Protein AF-A0A165Y398-F1 (afdb_monomer_lite)

Secondary structure (DSSP, 8-state):
----GGGGSS---SS---SS-HHHHHHHHHHHHSTT--HHHHHHHHT--HHHHHHHB-TTSPBPHHHHHHHT-S----TT---

Structure (mmCIF, N/CA/C/O backbone):
data_AF-A0A165Y398-F1
#
_entry.id   AF-A0A165Y398-F1
#
loop_
_atom_site.group_PDB
_atom_site.id
_atom_site.type_symbol
_atom_site.label_atom_id
_atom_site.label_alt_id
_atom_site.label_comp_id
_atom_site.label_asym_id
_atom_site.label_entity_id
_atom_site.label_seq_id
_atom_site.pdbx_PDB_ins_code
_atom_site.Cartn_x
_atom_site.Cartn_y
_atom_site.Cartn_z
_atom_site.occupancy
_atom_site.B_iso_or_equiv
_atom_site.auth_seq_id
_atom_site.auth_comp_id
_atom_site.auth_asym_id
_atom_site.auth_atom_id
_atom_site.pdbx_PDB_model_num
ATOM 1 N N . MET A 1 1 ? 7.213 34.272 -23.340 1.00 40.91 1 MET A N 1
ATOM 2 C CA . MET A 1 1 ? 6.131 33.334 -23.707 1.00 40.91 1 MET A CA 1
ATOM 3 C C . MET A 1 1 ? 6.663 31.912 -23.646 1.00 40.91 1 MET A C 1
ATOM 5 O O . MET A 1 1 ? 7.806 31.727 -24.029 1.00 40.91 1 MET A O 1
ATOM 9 N N . ALA A 1 2 ? 5.835 30.990 -23.134 1.00 46.53 2 ALA A N 1
ATOM 10 C CA . ALA A 1 2 ? 5.738 29.555 -23.447 1.00 46.53 2 ALA A CA 1
ATOM 11 C C . ALA A 1 2 ? 7.044 28.790 -23.765 1.00 46.53 2 ALA A C 1
ATOM 13 O O . ALA A 1 2 ? 7.700 29.045 -24.758 1.00 46.53 2 ALA A O 1
ATOM 14 N N . GLY A 1 3 ? 7.452 27.759 -23.039 1.00 46.75 3 GLY A N 1
ATOM 15 C CA . GLY A 1 3 ? 6.665 26.806 -22.271 1.00 46.75 3 GLY A CA 1
ATOM 16 C C . GLY A 1 3 ? 7.301 25.420 -22.446 1.00 46.75 3 GLY A C 1
ATOM 17 O O . GLY A 1 3 ? 7.885 25.122 -23.483 1.00 46.75 3 GLY A O 1
ATOM 18 N N . LEU A 1 4 ? 7.173 24.568 -21.426 1.00 51.44 4 LEU A N 1
ATOM 19 C CA . LEU A 1 4 ? 7.293 23.101 -21.519 1.00 51.44 4 LEU A CA 1
ATOM 20 C C . LEU A 1 4 ? 8.694 22.457 -21.631 1.00 51.44 4 LEU A C 1
ATOM 22 O O . LEU A 1 4 ? 8.778 21.257 -21.891 1.00 51.44 4 LEU A O 1
ATOM 26 N N . ALA A 1 5 ? 9.796 23.149 -21.325 1.00 48.66 5 ALA A N 1
ATOM 27 C CA . ALA A 1 5 ? 11.095 22.468 -21.162 1.00 48.66 5 ALA A CA 1
ATOM 28 C C . ALA A 1 5 ? 11.163 21.574 -19.897 1.00 48.66 5 ALA A C 1
ATOM 30 O O . ALA A 1 5 ? 11.978 20.659 -19.822 1.00 48.66 5 ALA A O 1
ATOM 31 N N . ALA A 1 6 ? 10.263 21.777 -18.927 1.00 47.75 6 ALA A N 1
ATOM 32 C CA . ALA A 1 6 ? 10.233 21.037 -17.660 1.00 47.75 6 ALA A CA 1
ATOM 33 C C . ALA A 1 6 ? 9.508 19.673 -17.721 1.00 47.75 6 ALA A C 1
ATOM 35 O O . ALA A 1 6 ? 9.518 18.925 -16.746 1.00 47.75 6 ALA A O 1
ATOM 36 N N . ALA A 1 7 ? 8.880 19.317 -18.847 1.00 48.19 7 ALA A N 1
ATOM 37 C CA . ALA A 1 7 ? 7.994 18.149 -18.922 1.00 48.19 7 ALA A CA 1
ATOM 38 C C . ALA A 1 7 ? 8.679 16.837 -19.368 1.00 48.19 7 ALA A C 1
ATOM 40 O O . ALA A 1 7 ? 8.003 15.822 -19.528 1.00 48.19 7 ALA A O 1
ATOM 41 N N . ARG A 1 8 ? 10.005 16.819 -19.582 1.00 50.47 8 ARG A N 1
ATOM 42 C CA . ARG A 1 8 ? 10.732 15.639 -20.108 1.00 50.47 8 ARG A CA 1
ATOM 43 C C . ARG A 1 8 ? 11.744 15.021 -19.136 1.00 50.47 8 ARG A C 1
ATOM 45 O O . ARG A 1 8 ? 12.623 14.279 -19.557 1.00 50.47 8 ARG A O 1
ATOM 52 N N . THR A 1 9 ? 11.629 15.276 -17.834 1.00 48.78 9 THR A N 1
ATOM 53 C CA . THR A 1 9 ? 12.688 14.906 -16.870 1.00 48.78 9 THR A CA 1
ATOM 54 C C . THR A 1 9 ? 12.598 13.486 -16.308 1.00 48.78 9 THR A C 1
ATOM 56 O O . THR A 1 9 ? 13.368 13.138 -15.421 1.00 48.78 9 THR A O 1
ATOM 59 N N . ARG A 1 10 ? 11.725 12.598 -16.799 1.00 53.69 10 ARG A N 1
ATOM 60 C CA . ARG A 1 10 ? 11.798 11.170 -16.425 1.00 53.69 10 ARG A CA 1
ATOM 61 C C . ARG A 1 10 ? 11.485 10.291 -17.619 1.00 53.69 10 ARG A C 1
ATOM 63 O O . ARG A 1 10 ? 10.364 9.819 -17.781 1.00 53.69 10 ARG A O 1
ATOM 70 N N . GLY A 1 11 ? 12.500 10.108 -18.462 1.00 48.69 11 GLY A N 1
ATOM 71 C CA . GLY A 1 11 ? 12.481 9.142 -19.551 1.00 48.69 11 GLY A CA 1
ATOM 72 C C . GLY A 1 11 ? 11.833 7.830 -19.109 1.00 48.69 11 GLY A C 1
ATOM 73 O O . GLY A 1 11 ? 12.183 7.254 -18.074 1.00 48.69 11 GLY A O 1
ATOM 74 N N . ARG A 1 12 ? 10.852 7.377 -19.891 1.00 54.66 12 ARG A N 1
ATOM 75 C CA . ARG A 1 12 ? 10.294 6.033 -19.770 1.00 54.66 12 ARG A CA 1
ATOM 76 C C . ARG A 1 12 ? 11.438 5.050 -20.008 1.00 54.66 12 ARG A C 1
ATOM 78 O O . ARG A 1 12 ? 11.861 4.857 -21.143 1.00 54.66 12 ARG A O 1
ATOM 85 N N . LYS A 1 13 ? 11.960 4.449 -18.937 1.00 52.34 13 LYS A N 1
ATOM 86 C CA . LYS A 1 13 ? 12.807 3.259 -19.055 1.00 52.34 13 LYS A CA 1
ATOM 87 C C . LYS A 1 13 ? 11.938 2.154 -19.653 1.00 52.34 13 LYS A C 1
ATOM 89 O O . LYS A 1 13 ? 10.960 1.756 -19.025 1.00 52.34 13 LYS A O 1
ATOM 94 N N . GLY A 1 14 ? 12.265 1.732 -20.873 1.00 45.41 14 GLY A N 1
ATOM 95 C CA . GLY A 1 14 ? 11.607 0.622 -21.556 1.00 45.41 14 GLY A CA 1
ATOM 96 C C . GLY A 1 14 ? 11.583 -0.624 -20.669 1.00 45.41 14 GLY A C 1
ATOM 97 O O . GLY A 1 14 ? 12.606 -1.012 -20.107 1.00 45.41 14 GLY A O 1
ATOM 98 N N . GLY A 1 15 ? 10.386 -1.187 -20.504 1.00 58.22 15 GLY A N 1
ATOM 99 C CA . GLY A 1 15 ? 10.064 -2.301 -19.611 1.00 58.22 15 GLY A CA 1
ATOM 100 C C . GLY A 1 15 ? 8.734 -2.064 -18.886 1.00 58.22 15 GLY A C 1
ATOM 101 O O . GLY A 1 15 ? 8.300 -0.921 -18.740 1.00 58.22 15 GLY A O 1
ATOM 102 N N . ARG A 1 16 ? 8.063 -3.133 -18.429 1.00 51.56 16 ARG A N 1
ATOM 103 C CA . ARG A 1 16 ? 6.844 -3.031 -17.605 1.00 51.56 16 ARG A CA 1
ATOM 104 C C . ARG A 1 16 ? 7.203 -2.318 -16.300 1.00 51.56 16 ARG A C 1
ATOM 106 O O . ARG A 1 16 ? 7.740 -2.940 -15.385 1.00 51.56 16 ARG A O 1
ATOM 113 N N . GLN A 1 17 ? 6.947 -1.012 -16.226 1.00 57.97 17 GLN A N 1
ATOM 114 C CA . GLN A 1 17 ? 7.050 -0.274 -14.974 1.00 57.97 17 GLN A CA 1
ATOM 115 C C . GLN A 1 17 ? 6.112 -0.950 -13.975 1.00 57.97 17 GLN A C 1
ATOM 117 O O . GLN A 1 17 ? 4.940 -1.183 -14.272 1.00 57.97 17 GLN A O 1
ATOM 122 N N . PHE A 1 18 ? 6.645 -1.344 -12.820 1.00 63.06 18 PHE A N 1
ATOM 123 C CA . PHE A 1 18 ? 5.802 -1.809 -11.730 1.00 63.06 18 PHE A CA 1
ATOM 124 C C . PHE A 1 18 ? 4.786 -0.707 -11.415 1.00 63.06 18 PHE A C 1
ATOM 126 O O . PHE A 1 18 ? 5.167 0.455 -11.299 1.00 63.06 18 PHE A O 1
ATOM 133 N N . GLU A 1 19 ? 3.509 -1.079 -11.292 1.00 71.50 19 GLU A N 1
ATOM 134 C CA . GLU A 1 19 ? 2.395 -0.138 -11.077 1.00 71.50 19 GLU A CA 1
ATOM 135 C C . GLU A 1 19 ? 2.549 0.664 -9.768 1.00 71.50 19 GLU A C 1
ATOM 137 O O . GLU A 1 19 ? 1.914 1.698 -9.599 1.00 71.50 19 GLU A O 1
ATOM 142 N N . LEU A 1 20 ? 3.419 0.208 -8.860 1.00 80.25 20 LEU A N 1
ATOM 143 C CA . LEU A 1 20 ? 3.692 0.802 -7.557 1.00 80.25 20 LEU A CA 1
ATOM 144 C C . LEU A 1 20 ? 5.197 0.978 -7.315 1.00 80.25 20 LEU A C 1
ATOM 146 O O . LEU A 1 20 ? 6.001 0.072 -7.555 1.00 80.25 20 LEU A O 1
ATOM 150 N N . THR A 1 21 ? 5.571 2.138 -6.775 1.00 86.44 21 THR A N 1
ATOM 151 C CA . THR A 1 21 ? 6.932 2.441 -6.309 1.00 86.44 21 THR A CA 1
ATOM 152 C C . THR A 1 21 ? 7.182 1.912 -4.895 1.00 86.44 21 THR A C 1
ATOM 154 O O . THR A 1 21 ? 6.253 1.671 -4.126 1.00 86.44 21 THR A O 1
ATOM 157 N N . LYS A 1 22 ? 8.458 1.789 -4.504 1.00 88.00 22 LYS A N 1
ATOM 158 C CA . LYS A 1 22 ? 8.858 1.352 -3.152 1.00 88.00 22 LYS A CA 1
ATOM 159 C C . LYS A 1 22 ? 8.189 2.164 -2.035 1.00 88.00 22 LYS A C 1
ATOM 161 O O . LYS A 1 22 ? 7.724 1.586 -1.058 1.00 88.00 22 LYS A O 1
ATOM 166 N N . ASN A 1 23 ? 8.123 3.486 -2.193 1.00 86.69 23 ASN A N 1
ATOM 167 C CA . ASN A 1 23 ? 7.533 4.376 -1.193 1.00 86.69 23 ASN A CA 1
ATOM 168 C C . ASN A 1 23 ? 6.024 4.159 -1.081 1.00 86.69 23 ASN A C 1
ATOM 170 O O . ASN A 1 23 ? 5.509 4.035 0.024 1.00 86.69 23 ASN A O 1
ATOM 174 N N . GLN A 1 24 ? 5.333 4.035 -2.218 1.00 88.06 24 GLN A N 1
ATOM 175 C CA . GLN A 1 24 ? 3.896 3.766 -2.229 1.00 88.06 24 GLN A CA 1
ATOM 176 C C . GLN A 1 24 ? 3.564 2.403 -1.613 1.00 88.06 24 GLN A C 1
ATOM 178 O O . GLN A 1 24 ? 2.554 2.284 -0.936 1.00 88.06 24 GLN A O 1
ATOM 183 N N . ILE A 1 25 ? 4.416 1.388 -1.793 1.00 89.12 25 ILE A N 1
ATOM 184 C CA . ILE A 1 25 ? 4.221 0.072 -1.167 1.00 89.12 25 ILE A CA 1
ATOM 185 C C . ILE A 1 25 ? 4.334 0.168 0.356 1.00 89.12 25 ILE A C 1
ATOM 187 O O . ILE A 1 25 ? 3.496 -0.391 1.051 1.00 89.12 25 ILE A O 1
ATOM 191 N N . ARG A 1 26 ? 5.336 0.885 0.878 1.00 88.94 26 ARG A N 1
ATOM 192 C CA . ARG A 1 26 ? 5.495 1.084 2.329 1.00 88.94 26 ARG A CA 1
ATOM 193 C C . ARG A 1 26 ? 4.341 1.887 2.928 1.00 88.94 26 ARG A C 1
ATOM 195 O O . ARG A 1 26 ? 3.856 1.538 3.995 1.00 88.94 26 ARG A O 1
ATOM 202 N N . LEU A 1 27 ? 3.877 2.919 2.223 1.00 88.81 27 LEU A N 1
ATOM 203 C CA . LEU A 1 27 ? 2.701 3.687 2.630 1.00 88.81 27 LEU A CA 1
ATOM 204 C C . LEU A 1 27 ? 1.441 2.815 2.626 1.00 88.81 27 LEU A C 1
ATOM 206 O O . LEU A 1 27 ? 0.682 2.811 3.584 1.00 88.81 27 LEU A O 1
ATOM 210 N N . ALA A 1 28 ? 1.237 2.034 1.565 1.00 89.50 28 ALA A N 1
ATOM 211 C CA . ALA A 1 28 ? 0.126 1.099 1.471 1.00 89.50 28 ALA A CA 1
ATOM 212 C C . ALA A 1 28 ? 0.175 0.030 2.570 1.00 89.50 28 ALA A C 1
ATOM 214 O O . ALA A 1 28 ? -0.868 -0.360 3.079 1.00 89.50 28 ALA A O 1
ATOM 215 N N . GLN A 1 29 ? 1.372 -0.432 2.939 1.00 89.56 29 GLN A N 1
ATOM 216 C CA . GLN A 1 29 ? 1.594 -1.382 4.024 1.00 89.56 29 GLN A CA 1
ATOM 217 C C . GLN A 1 29 ? 1.134 -0.818 5.369 1.00 89.56 29 GLN A C 1
ATOM 219 O O . GLN A 1 29 ? 0.317 -1.450 6.036 1.00 89.56 29 GLN A O 1
ATOM 224 N N . SER A 1 30 ? 1.619 0.368 5.751 1.00 88.56 30 SER A N 1
ATOM 225 C CA . SER A 1 30 ? 1.233 1.003 7.015 1.00 88.56 30 SER A CA 1
ATOM 226 C C . SER A 1 30 ? -0.247 1.376 7.031 1.00 88.56 30 SER A C 1
ATOM 228 O O . SER A 1 30 ? -0.928 1.144 8.024 1.00 88.56 30 SER A O 1
ATOM 230 N N . ALA A 1 31 ? -0.767 1.882 5.913 1.00 88.19 31 ALA A N 1
ATOM 231 C CA . ALA A 1 31 ? -2.175 2.219 5.784 1.00 88.19 31 ALA A CA 1
ATOM 232 C C . ALA A 1 31 ? -3.058 0.966 5.923 1.00 88.19 31 ALA A C 1
ATOM 234 O O . ALA A 1 31 ? -4.006 0.980 6.695 1.00 88.19 31 ALA A O 1
ATOM 235 N N . MET A 1 32 ? -2.723 -0.150 5.270 1.00 86.56 32 MET A N 1
ATOM 236 C CA . MET A 1 32 ? -3.482 -1.407 5.381 1.00 86.56 32 MET A CA 1
ATOM 237 C C . MET A 1 32 ? -3.392 -2.077 6.756 1.00 86.56 32 MET A C 1
ATOM 239 O O . MET A 1 32 ? -4.289 -2.832 7.116 1.00 86.56 32 MET A O 1
ATOM 243 N N . ALA A 1 33 ? -2.322 -1.836 7.515 1.00 84.62 33 ALA A N 1
ATOM 244 C CA . ALA A 1 33 ? -2.208 -2.333 8.885 1.00 84.62 33 ALA A CA 1
ATOM 245 C C . ALA A 1 33 ? -3.161 -1.600 9.851 1.00 84.62 33 ALA A C 1
ATOM 247 O O . ALA A 1 33 ? -3.583 -2.171 10.858 1.00 84.62 33 ALA A O 1
ATOM 248 N N . ASN A 1 34 ? -3.540 -0.359 9.531 1.00 83.81 34 ASN A N 1
ATOM 249 C CA . ASN A 1 34 ? -4.505 0.413 10.306 1.00 83.81 34 ASN A CA 1
ATOM 250 C C . ASN A 1 34 ? -5.940 0.018 9.925 1.00 83.81 34 ASN A C 1
ATOM 252 O O . ASN A 1 34 ? -6.333 0.109 8.761 1.00 83.81 34 ASN A O 1
ATOM 256 N N . ARG A 1 35 ? -6.755 -0.369 10.917 1.00 73.75 35 ARG A N 1
ATOM 257 C CA . ARG A 1 35 ? -8.152 -0.798 10.697 1.00 73.75 35 ARG A CA 1
ATOM 258 C C . ARG A 1 35 ? -9.079 0.321 10.212 1.00 73.75 35 ARG A C 1
ATOM 260 O O . ARG A 1 35 ? -10.088 0.014 9.586 1.00 73.75 35 ARG A O 1
ATOM 267 N N . ASP A 1 36 ? -8.721 1.579 10.455 1.00 80.81 36 ASP A N 1
ATOM 268 C CA . ASP A 1 36 ? -9.520 2.750 10.067 1.00 80.81 36 ASP A CA 1
ATOM 269 C C . ASP A 1 36 ? -9.246 3.228 8.631 1.00 80.81 36 ASP A C 1
ATOM 271 O O . ASP A 1 36 ? -9.872 4.170 8.144 1.00 80.81 36 ASP A O 1
ATOM 275 N N . THR A 1 37 ? -8.310 2.595 7.918 1.00 82.06 37 THR A N 1
ATOM 276 C CA . THR A 1 37 ? -7.964 3.013 6.559 1.00 82.06 37 THR A CA 1
ATOM 277 C C . THR A 1 37 ? -9.027 2.584 5.555 1.00 82.06 37 THR A C 1
ATOM 279 O O . THR A 1 37 ? -9.253 1.400 5.298 1.00 82.06 37 THR A O 1
ATOM 282 N N . SER A 1 38 ? -9.599 3.568 4.864 1.00 88.69 38 SER A N 1
ATOM 283 C CA . SER A 1 38 ? -10.420 3.335 3.679 1.00 88.69 38 SER A CA 1
ATOM 284 C C . SER A 1 38 ? -9.551 2.894 2.498 1.00 88.69 38 SER A C 1
ATOM 286 O O . SER A 1 38 ? -8.829 3.683 1.886 1.00 88.69 38 SER A O 1
ATOM 288 N N . VAL A 1 39 ? -9.666 1.618 2.119 1.00 88.25 39 VAL A N 1
ATOM 289 C CA . VAL A 1 39 ? -9.001 1.056 0.928 1.00 88.25 39 VAL A CA 1
ATOM 290 C C . VAL A 1 39 ? -9.356 1.840 -0.339 1.00 88.25 39 VAL A C 1
ATOM 292 O O . VAL A 1 39 ? -8.529 1.993 -1.235 1.00 88.25 39 VAL A O 1
ATOM 295 N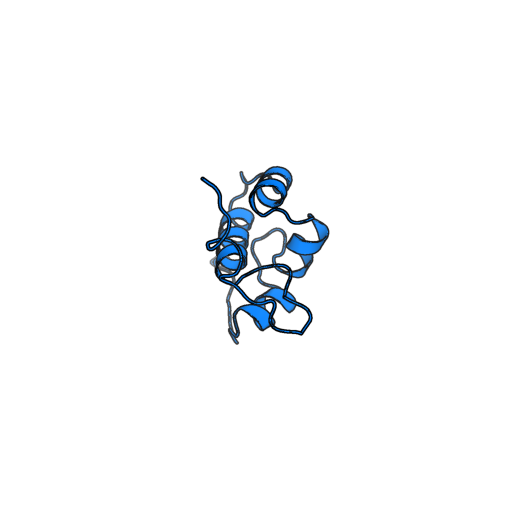 N . ALA A 1 40 ? -10.594 2.332 -0.431 1.00 87.94 40 ALA A N 1
ATOM 296 C CA . ALA A 1 40 ? -11.061 3.077 -1.592 1.00 87.94 40 ALA A CA 1
ATOM 297 C C . ALA A 1 40 ? -10.336 4.420 -1.738 1.00 87.94 40 ALA A C 1
ATOM 299 O O . ALA A 1 40 ? -9.927 4.760 -2.849 1.00 87.94 40 ALA A O 1
ATOM 300 N N . ASP A 1 41 ? -10.148 5.143 -0.637 1.00 89.50 41 ASP A N 1
ATOM 301 C CA . ASP A 1 41 ? -9.490 6.450 -0.655 1.00 89.50 41 ASP A CA 1
ATOM 302 C C . ASP A 1 41 ? -7.978 6.308 -0.802 1.00 89.50 41 ASP A C 1
ATOM 304 O O . ASP A 1 41 ? -7.389 7.008 -1.620 1.00 89.50 41 ASP A O 1
ATOM 308 N N . LEU A 1 42 ? -7.377 5.294 -0.171 1.00 88.62 42 LEU A N 1
ATOM 309 C CA . LEU A 1 42 ? -5.977 4.931 -0.396 1.00 88.62 42 LEU A CA 1
ATOM 310 C C . LEU A 1 42 ? -5.701 4.622 -1.877 1.00 88.62 42 LEU A C 1
ATOM 312 O O . LEU A 1 42 ? -4.718 5.089 -2.448 1.00 88.62 42 LEU A O 1
ATOM 316 N N . CYS A 1 43 ? -6.579 3.859 -2.536 1.00 88.88 43 CYS A N 1
ATOM 317 C CA . CYS A 1 43 ? -6.471 3.599 -3.973 1.00 88.88 43 CYS A CA 1
ATOM 318 C C . CYS A 1 43 ? -6.581 4.876 -4.816 1.00 88.88 43 CYS A C 1
ATOM 320 O O . CYS A 1 43 ? -5.838 5.020 -5.787 1.00 88.88 43 CYS A O 1
ATOM 322 N N . ARG A 1 44 ? -7.488 5.794 -4.458 1.00 87.75 44 ARG A N 1
ATOM 323 C CA . ARG A 1 44 ? -7.664 7.079 -5.154 1.00 87.75 44 ARG A CA 1
ATOM 324 C C . ARG A 1 44 ? -6.439 7.973 -5.004 1.00 87.75 44 ARG A C 1
ATOM 326 O O . ARG A 1 44 ? -5.968 8.503 -6.003 1.00 87.75 44 ARG A O 1
ATOM 333 N N . GLU A 1 45 ? -5.904 8.085 -3.793 1.00 87.25 45 GLU A N 1
ATOM 334 C CA . GLU A 1 45 ? -4.712 8.880 -3.490 1.00 87.25 45 GLU A CA 1
ATOM 335 C C . GLU A 1 45 ? -3.473 8.335 -4.211 1.00 87.25 45 GLU A C 1
ATOM 337 O O . GLU A 1 45 ? -2.693 9.084 -4.798 1.00 87.25 45 GLU A O 1
ATOM 342 N N . LEU A 1 46 ? -3.324 7.009 -4.239 1.00 85.06 46 LEU A N 1
ATOM 343 C CA . LEU A 1 46 ? -2.232 6.341 -4.943 1.00 85.06 46 LEU A CA 1
ATOM 344 C C . LEU A 1 46 ? -2.429 6.277 -6.467 1.00 85.06 46 LEU A C 1
ATOM 346 O O . LEU A 1 46 ? -1.481 5.937 -7.177 1.00 85.06 46 LEU A O 1
ATOM 350 N N . GLY A 1 47 ? -3.630 6.574 -6.973 1.00 86.31 47 GLY A N 1
ATOM 351 C CA . GLY A 1 47 ? -3.971 6.483 -8.394 1.00 86.31 47 GLY A CA 1
ATOM 352 C C . GLY A 1 47 ? -3.975 5.050 -8.941 1.00 86.31 47 GLY A C 1
ATOM 353 O O . GLY A 1 47 ? -3.679 4.840 -10.116 1.00 86.31 47 GLY A O 1
ATOM 354 N N . ILE A 1 48 ? -4.276 4.056 -8.101 1.00 87.69 48 ILE A N 1
ATOM 355 C CA 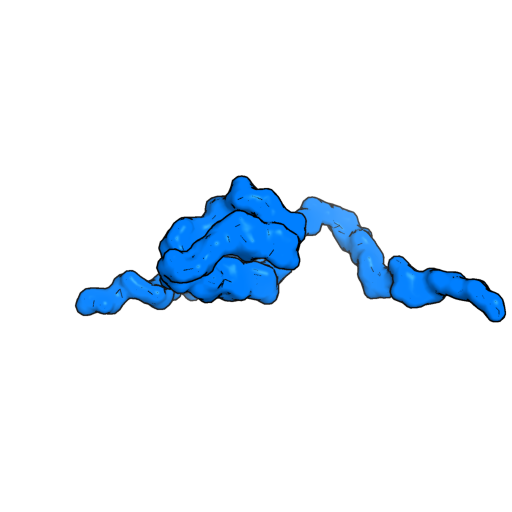. ILE A 1 48 ? -4.263 2.630 -8.464 1.00 87.69 48 ILE A CA 1
ATOM 356 C C . ILE A 1 48 ? -5.626 1.974 -8.254 1.00 87.69 48 ILE A C 1
ATOM 358 O O . ILE A 1 48 ? -6.477 2.448 -7.506 1.00 87.69 48 ILE A O 1
ATOM 362 N N . SER A 1 49 ? -5.818 0.809 -8.869 1.00 89.44 49 SER A N 1
ATOM 363 C CA . SER A 1 49 ? -6.987 -0.025 -8.591 1.00 89.44 49 SER A CA 1
ATOM 364 C C . SER A 1 49 ? -6.823 -0.818 -7.286 1.00 89.44 49 SER A C 1
ATOM 366 O O . SER A 1 49 ? -5.707 -1.137 -6.866 1.00 89.44 49 SER A O 1
ATOM 368 N N . ARG A 1 50 ? -7.944 -1.241 -6.684 1.00 89.94 50 ARG A N 1
ATOM 369 C CA . ARG A 1 50 ? -7.932 -2.178 -5.541 1.00 89.94 50 ARG A CA 1
ATOM 370 C C . ARG A 1 50 ? -7.258 -3.502 -5.904 1.00 89.94 50 ARG A C 1
ATOM 372 O O . ARG A 1 50 ? -6.539 -4.076 -5.094 1.00 89.94 50 ARG A O 1
ATOM 379 N N . ALA A 1 51 ? -7.448 -3.964 -7.141 1.00 90.50 51 ALA A N 1
ATOM 380 C CA . ALA A 1 51 ? -6.813 -5.178 -7.643 1.00 90.50 51 ALA A CA 1
ATOM 381 C C . ALA A 1 51 ? -5.283 -5.043 -7.679 1.00 90.50 51 ALA A C 1
ATOM 383 O O . ALA A 1 51 ? -4.576 -5.966 -7.278 1.00 90.50 51 ALA A O 1
ATOM 384 N N . THR A 1 52 ? -4.770 -3.888 -8.111 1.00 90.31 52 THR A N 1
ATOM 385 C CA . THR A 1 52 ? -3.340 -3.567 -8.053 1.00 90.31 52 THR A CA 1
ATOM 386 C C . THR A 1 52 ? -2.861 -3.567 -6.610 1.00 90.31 52 THR A C 1
ATOM 388 O O . THR A 1 52 ? -1.904 -4.264 -6.298 1.00 90.31 52 THR A O 1
ATOM 391 N N . LEU A 1 53 ? -3.555 -2.872 -5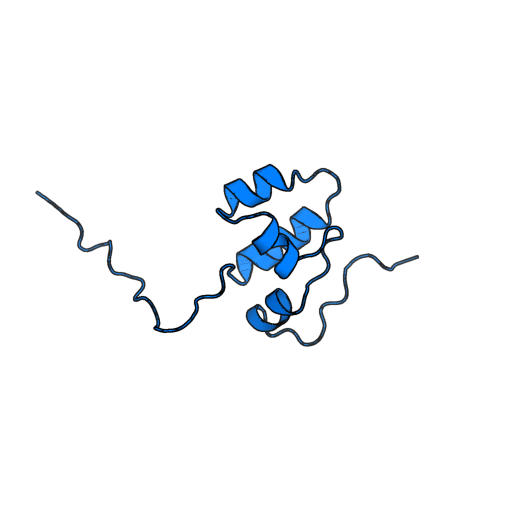.709 1.00 90.06 53 LEU A N 1
ATOM 392 C CA . LEU A 1 53 ? -3.182 -2.814 -4.299 1.00 90.06 53 LEU A CA 1
ATOM 393 C C . LEU A 1 53 ? -3.073 -4.216 -3.673 1.00 90.06 53 LEU A C 1
ATOM 395 O O . LEU A 1 53 ? -2.021 -4.556 -3.138 1.00 90.06 53 LEU A O 1
ATOM 399 N N . TYR A 1 54 ? -4.076 -5.079 -3.865 1.00 91.75 54 TYR A N 1
ATOM 400 C CA . TYR A 1 54 ? -4.084 -6.449 -3.329 1.00 91.75 54 TYR A CA 1
ATOM 401 C C . TYR A 1 54 ? -3.074 -7.416 -3.964 1.00 91.75 54 TYR A C 1
ATOM 403 O O . TYR A 1 54 ? -2.776 -8.470 -3.393 1.00 91.75 54 TYR A O 1
ATOM 411 N N . ARG A 1 55 ? -2.514 -7.095 -5.136 1.00 90.19 55 ARG A N 1
ATOM 412 C CA . ARG A 1 55 ? -1.376 -7.851 -5.693 1.00 90.19 55 ARG A CA 1
ATOM 413 C C . ARG A 1 55 ? -0.087 -7.580 -4.918 1.00 90.19 55 ARG A C 1
ATOM 415 O O . ARG A 1 55 ? 0.781 -8.449 -4.885 1.00 90.19 55 ARG A O 1
ATOM 422 N N . TYR A 1 56 ? 0.029 -6.404 -4.302 1.00 90.69 56 TYR A N 1
ATOM 423 C CA . TYR A 1 56 ? 1.225 -5.945 -3.596 1.00 90.69 56 TYR A CA 1
ATOM 424 C C . TYR A 1 56 ? 1.104 -6.084 -2.076 1.00 90.69 56 TYR A C 1
ATOM 426 O O . TYR A 1 56 ? 2.030 -6.590 -1.446 1.00 90.69 56 TYR A O 1
ATOM 434 N N . VAL A 1 57 ? -0.024 -5.681 -1.494 1.00 90.81 57 VAL A N 1
ATOM 435 C CA . VAL A 1 57 ? -0.254 -5.642 -0.045 1.00 90.81 57 VAL A CA 1
ATOM 436 C C . VAL A 1 57 ? -1.584 -6.320 0.266 1.00 90.81 57 VAL A C 1
ATOM 438 O O . VAL A 1 57 ? -2.596 -6.032 -0.365 1.00 90.81 57 VAL A O 1
ATOM 441 N N . GLY A 1 58 ? -1.592 -7.259 1.207 1.00 88.12 58 GLY A N 1
ATOM 442 C CA . GLY A 1 58 ? -2.829 -7.888 1.661 1.00 88.12 58 GLY A CA 1
ATOM 443 C C . GLY A 1 58 ? -3.617 -7.021 2.655 1.00 88.12 58 GLY A C 1
ATOM 444 O O . GLY A 1 58 ? -3.115 -6.005 3.129 1.00 88.12 58 GLY A O 1
ATOM 445 N N . PRO A 1 59 ? -4.850 -7.426 3.000 1.00 82.81 59 PRO A N 1
ATOM 446 C CA . PRO A 1 59 ? -5.748 -6.653 3.865 1.00 82.81 59 PRO A CA 1
ATOM 447 C C . PRO A 1 59 ? -5.272 -6.492 5.319 1.00 82.81 59 PRO A C 1
ATOM 449 O O . PRO A 1 59 ? -5.874 -5.723 6.050 1.00 82.81 59 PRO A O 1
ATOM 452 N N . ALA A 1 60 ? -4.225 -7.206 5.744 1.0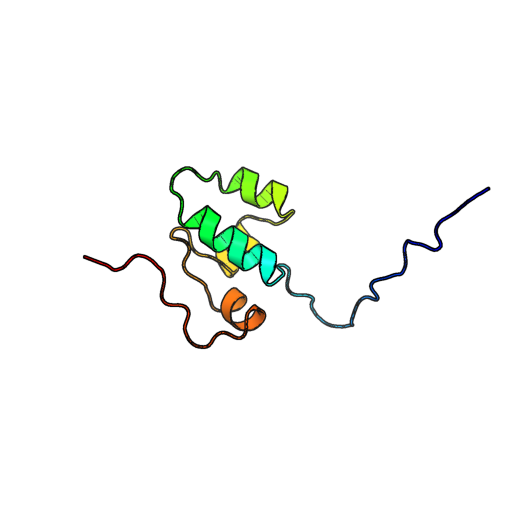0 81.81 60 ALA A N 1
ATOM 453 C CA . ALA A 1 60 ? -3.599 -7.054 7.059 1.00 81.81 60 ALA A CA 1
ATOM 454 C C . ALA A 1 60 ? -2.229 -6.346 6.972 1.00 81.81 60 ALA A C 1
ATOM 456 O O . ALA A 1 60 ? -1.420 -6.445 7.889 1.00 81.81 60 ALA A O 1
ATOM 457 N N . GLY A 1 61 ? -1.916 -5.695 5.844 1.00 84.50 61 GLY A N 1
ATOM 458 C CA . GLY A 1 61 ? -0.616 -5.053 5.625 1.00 84.50 61 GLY A CA 1
ATOM 459 C C . GLY A 1 61 ? 0.515 -6.026 5.267 1.00 84.50 61 GLY A C 1
ATOM 460 O O . GLY A 1 61 ? 1.682 -5.652 5.273 1.00 84.50 61 GLY A O 1
ATOM 461 N N . GLN A 1 62 ? 0.225 -7.284 4.929 1.00 87.19 62 GLN A N 1
ATOM 462 C CA . GLN A 1 62 ? 1.259 -8.249 4.549 1.00 87.19 62 GLN A CA 1
ATOM 463 C C . GLN A 1 62 ? 1.787 -8.002 3.127 1.00 87.19 62 GLN A C 1
AT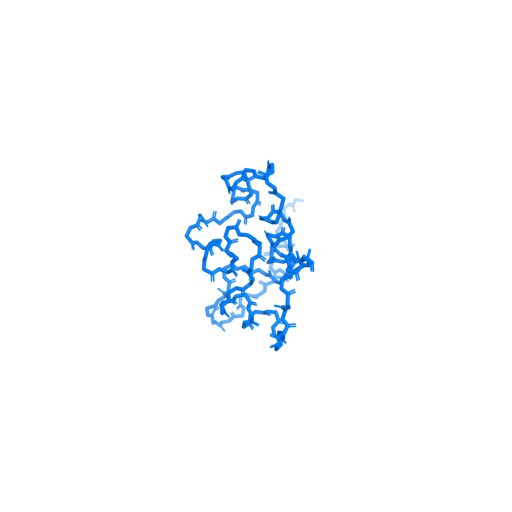OM 465 O O . GLN A 1 62 ? 1.012 -7.919 2.169 1.00 87.19 62 GLN A O 1
ATOM 470 N N . LEU A 1 63 ? 3.112 -7.940 2.959 1.00 88.38 63 LEU A N 1
ATOM 471 C CA . LEU A 1 63 ? 3.737 -7.774 1.644 1.00 88.38 63 LEU A CA 1
ATOM 472 C C . LEU A 1 63 ? 3.716 -9.077 0.839 1.00 88.38 63 LEU A C 1
ATOM 474 O O . LEU A 1 63 ? 4.273 -10.101 1.249 1.00 88.38 63 LEU A O 1
ATOM 478 N N . ARG A 1 64 ? 3.119 -9.008 -0.352 1.00 89.50 64 ARG A N 1
ATOM 479 C CA . ARG A 1 64 ? 3.021 -10.105 -1.324 1.00 89.50 64 ARG A CA 1
ATOM 480 C C . ARG A 1 64 ? 4.193 -10.111 -2.304 1.00 89.50 64 ARG A C 1
ATOM 482 O O . ARG A 1 64 ? 5.005 -9.187 -2.337 1.00 89.50 64 ARG A O 1
ATOM 489 N N . ASP A 1 65 ? 4.261 -11.139 -3.146 1.00 86.62 65 ASP A N 1
ATOM 490 C CA . ASP A 1 65 ? 5.381 -11.373 -4.070 1.00 86.62 65 ASP A CA 1
ATOM 491 C C . ASP A 1 65 ? 5.708 -10.170 -4.960 1.00 86.62 65 ASP A C 1
ATOM 493 O O . ASP A 1 65 ? 6.878 -9.846 -5.164 1.00 86.62 65 ASP A O 1
ATOM 497 N N . HIS A 1 66 ? 4.691 -9.458 -5.459 1.00 87.06 66 HIS A N 1
ATOM 498 C CA . HIS A 1 66 ? 4.907 -8.259 -6.273 1.00 87.06 66 HIS A CA 1
ATOM 499 C C . HIS A 1 66 ? 5.588 -7.137 -5.485 1.00 87.06 66 HIS A C 1
ATOM 501 O O . HIS A 1 66 ? 6.517 -6.510 -5.996 1.00 87.06 66 HIS A O 1
ATOM 507 N N . ALA A 1 67 ? 5.176 -6.914 -4.235 1.00 87.88 67 ALA A N 1
ATOM 508 C CA . ALA A 1 67 ? 5.814 -5.933 -3.367 1.00 87.88 67 ALA A CA 1
ATOM 509 C C . ALA A 1 67 ? 7.249 -6.329 -3.018 1.00 87.88 67 ALA A C 1
ATOM 511 O O . ALA A 1 67 ? 8.149 -5.493 -3.105 1.00 87.88 67 ALA A O 1
ATOM 512 N N . ARG A 1 68 ? 7.484 -7.610 -2.713 1.00 86.44 68 ARG A N 1
ATOM 513 C CA . ARG A 1 68 ? 8.821 -8.142 -2.405 1.00 86.44 68 ARG A CA 1
ATOM 514 C C . ARG A 1 68 ? 9.791 -7.960 -3.571 1.00 86.44 68 ARG A C 1
ATOM 516 O O . ARG A 1 68 ? 10.902 -7.478 -3.363 1.00 86.44 68 ARG A O 1
ATOM 523 N N . ARG A 1 69 ? 9.356 -8.231 -4.810 1.00 85.69 69 ARG A N 1
ATOM 524 C CA . ARG A 1 69 ? 10.168 -7.994 -6.023 1.00 85.69 69 ARG A CA 1
ATOM 525 C C . ARG A 1 69 ? 10.551 -6.526 -6.198 1.00 85.69 69 ARG A C 1
ATOM 527 O O . ARG A 1 69 ? 11.683 -6.236 -6.579 1.00 85.69 69 ARG A O 1
ATOM 534 N N . VAL A 1 70 ? 9.629 -5.600 -5.923 1.00 85.75 70 VAL A N 1
ATOM 535 C CA . VAL A 1 70 ? 9.897 -4.159 -6.057 1.00 85.75 70 VAL A CA 1
ATOM 536 C C . VAL A 1 70 ? 10.813 -3.655 -4.952 1.00 85.75 70 VAL A C 1
ATOM 538 O O . VAL A 1 70 ? 11.744 -2.894 -5.222 1.00 85.75 70 VAL A O 1
ATOM 541 N N . LEU A 1 71 ? 10.569 -4.070 -3.712 1.00 84.88 71 LEU A N 1
ATOM 542 C CA . LEU A 1 71 ? 11.347 -3.631 -2.561 1.00 84.88 71 LEU A CA 1
ATOM 543 C C . LEU A 1 71 ? 12.723 -4.314 -2.476 1.00 84.88 71 LEU A C 1
ATOM 545 O O . LEU A 1 71 ? 13.627 -3.726 -1.885 1.00 84.88 71 LEU A O 1
ATOM 549 N N . LYS A 1 72 ? 12.907 -5.471 -3.134 1.00 82.81 72 LYS A N 1
ATOM 550 C CA . LYS A 1 72 ? 14.102 -6.331 -3.053 1.00 82.81 72 LYS A CA 1
ATOM 551 C C . LYS A 1 72 ? 14.437 -6.741 -1.608 1.00 82.81 72 LYS A C 1
ATOM 553 O O . LYS A 1 72 ? 15.605 -6.769 -1.239 1.00 82.81 72 LYS A O 1
ATOM 558 N N . VAL A 1 73 ? 13.418 -7.004 -0.787 1.00 67.75 73 VAL A N 1
ATOM 559 C CA . VAL A 1 73 ? 13.594 -7.454 0.608 1.00 67.75 73 VAL A CA 1
ATOM 560 C C . VAL A 1 73 ? 13.357 -8.956 0.676 1.00 67.75 73 VAL A C 1
ATOM 562 O O . VAL A 1 73 ? 12.323 -9.431 0.205 1.00 67.75 73 VAL A O 1
ATOM 565 N N . GLU A 1 74 ? 14.299 -9.695 1.263 1.00 58.06 74 GLU A N 1
ATOM 566 C CA . GLU A 1 74 ? 14.199 -11.154 1.418 1.00 58.06 74 GLU A CA 1
ATOM 567 C C . GLU A 1 74 ? 13.354 -11.575 2.629 1.00 58.06 74 GLU A C 1
ATOM 569 O O . GLU A 1 74 ? 12.821 -12.683 2.637 1.00 58.06 74 GLU A O 1
ATOM 574 N N . ARG A 1 75 ? 13.158 -10.701 3.629 1.00 55.09 75 ARG A N 1
ATOM 575 C CA . ARG A 1 75 ? 12.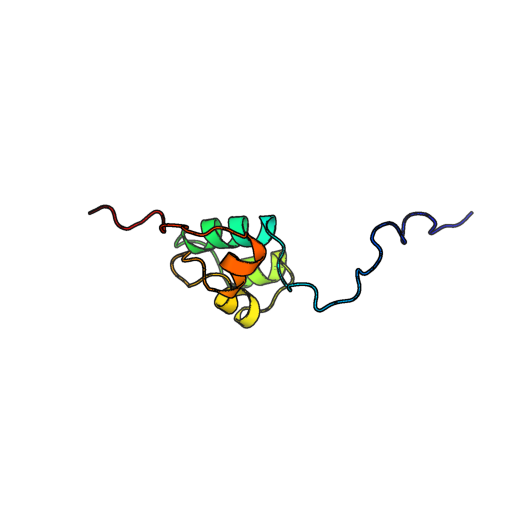288 -10.956 4.789 1.00 55.09 75 ARG A CA 1
ATOM 576 C C . ARG A 1 75 ? 11.652 -9.658 5.279 1.00 55.09 75 ARG A C 1
ATOM 578 O O . ARG A 1 75 ? 12.316 -8.842 5.903 1.00 55.09 75 ARG A O 1
ATOM 585 N N . ASP A 1 76 ? 10.370 -9.478 4.987 1.00 50.53 76 ASP A N 1
ATOM 586 C CA . ASP A 1 76 ? 9.521 -8.522 5.699 1.00 50.53 76 ASP A CA 1
ATOM 587 C C . ASP A 1 76 ? 8.574 -9.365 6.554 1.00 50.53 76 ASP A C 1
ATOM 589 O O . ASP A 1 76 ? 7.659 -10.020 6.044 1.00 50.53 76 ASP A O 1
ATOM 593 N N . THR A 1 77 ? 8.914 -9.484 7.836 1.00 53.62 77 THR A N 1
ATOM 594 C CA . THR A 1 77 ? 8.030 -10.080 8.834 1.00 53.62 77 THR A CA 1
ATOM 595 C C . THR A 1 77 ? 6.933 -9.054 9.102 1.00 53.62 77 THR A C 1
ATOM 597 O O . THR A 1 77 ? 7.271 -7.919 9.443 1.00 53.62 77 THR A O 1
ATOM 600 N N . PRO A 1 78 ? 5.642 -9.397 8.953 1.00 56.22 78 PRO A N 1
ATOM 601 C CA . PRO A 1 78 ? 4.578 -8.452 9.259 1.00 56.22 78 PRO A CA 1
ATOM 602 C C . PRO A 1 78 ? 4.698 -8.001 10.728 1.00 56.22 78 PRO A C 1
ATOM 604 O O . PRO A 1 78 ? 4.845 -8.860 11.605 1.00 56.22 78 PRO A O 1
ATOM 607 N N . PRO A 1 79 ? 4.637 -6.690 11.029 1.00 51.81 79 PRO A N 1
ATOM 608 C CA . PRO A 1 79 ? 4.557 -6.216 12.403 1.00 51.81 79 PRO A CA 1
ATOM 609 C C . PRO A 1 79 ? 3.157 -6.553 12.929 1.00 51.81 79 PRO A C 1
ATOM 611 O O . PRO A 1 79 ? 2.213 -5.800 12.716 1.00 51.81 79 PRO A O 1
ATOM 614 N N . GLY A 1 80 ? 2.984 -7.733 13.529 1.00 47.78 80 GLY A N 1
ATOM 615 C CA . GLY A 1 80 ? 1.665 -8.124 14.037 1.00 47.78 80 GLY A CA 1
ATOM 616 C C . GLY A 1 80 ? 1.431 -9.593 14.379 1.00 47.78 80 GLY A C 1
ATOM 617 O O . GLY A 1 80 ? 0.280 -10.010 14.407 1.00 47.78 80 GLY A O 1
ATOM 618 N N . ALA A 1 81 ? 2.471 -10.382 14.651 1.00 45.47 81 ALA A N 1
ATOM 619 C CA . ALA A 1 81 ? 2.318 -11.667 15.336 1.00 45.47 81 ALA A CA 1
ATOM 620 C C . ALA A 1 81 ? 3.122 -11.638 16.643 1.00 45.47 81 ALA A C 1
ATOM 622 O O . ALA A 1 81 ? 4.088 -12.372 16.816 1.00 45.47 81 ALA A O 1
ATOM 623 N N . SER A 1 82 ? 2.744 -10.722 17.533 1.00 37.81 82 SER A N 1
ATOM 624 C CA . SER A 1 82 ? 3.144 -10.742 18.939 1.00 37.81 82 SER A CA 1
ATOM 625 C C . SER A 1 82 ? 1.874 -10.949 19.756 1.00 37.81 82 SER A C 1
ATOM 627 O O . SER A 1 82 ? 1.185 -9.994 20.105 1.00 37.81 82 SER A O 1
ATOM 629 N N . THR A 1 83 ? 1.517 -12.222 19.933 1.00 44.03 83 THR A N 1
ATOM 630 C CA . THR A 1 83 ? 0.932 -12.685 21.197 1.00 44.03 83 THR A CA 1
ATOM 631 C C . THR A 1 83 ? 2.087 -12.924 22.154 1.00 44.03 83 THR A C 1
ATOM 633 O O . THR A 1 83 ? 3.146 -13.373 21.655 1.00 44.03 83 THR A O 1
#

Sequence (83 aa):
MAGLAAARTRGRKGGRQFELTKNQIRLAQSAMANRDTSVADLCRELGISRATLYRYVGPAGQLRDHARRVLKVERDTPPGAST

Organism: NCBI:txid989403

pLDDT: mean 74.31, std 17.64, range [37.81, 91.75]

InterPro domains:
  IPR006120 Resolvase, HTH domain [PF02796] (31-56)
  IPR009057 Homedomain-like superfamily [SSF46689] (15-57)

Foldseek 3Di:
DDDDPPPCPDDDPPDPDLLDALVLLVVLLVLLLDPPRDLVVSCVVSVHDSVSSCCAAPSNSDGHPSVCVRNVDPDDDRPDPDD

Radius of gyration: 15.86 Å; chains: 1; bounding box: 25×46×45 Å